Protein AF-A0A0R3SYY1-F1 (afdb_monomer)

pLDDT: mean 89.49, std 9.13, range [56.06, 97.81]

Structure (mmCIF, N/CA/C/O backbone):
data_AF-A0A0R3SYY1-F1
#
_entry.id   AF-A0A0R3SYY1-F1
#
loop_
_atom_site.group_PDB
_atom_site.id
_atom_site.type_symbol
_atom_site.label_atom_id
_atom_site.label_alt_id
_atom_site.label_comp_id
_atom_site.label_asym_id
_atom_site.label_entity_id
_atom_site.label_seq_id
_atom_site.pdbx_PDB_ins_code
_atom_site.Cartn_x
_atom_site.Cartn_y
_atom_site.Cartn_z
_atom_site.occupancy
_atom_site.B_iso_or_equiv
_atom_site.auth_seq_id
_atom_site.auth_comp_id
_atom_site.auth_asym_id
_atom_site.auth_atom_id
_atom_site.pdbx_PDB_model_num
ATOM 1 N N . LEU A 1 1 ? 12.290 -5.580 -12.946 1.00 90.81 1 LEU A N 1
ATOM 2 C CA . LEU A 1 1 ? 13.703 -5.675 -13.390 1.00 90.81 1 LEU A CA 1
ATOM 3 C C . LEU A 1 1 ? 14.416 -4.325 -13.347 1.00 90.81 1 LEU A C 1
ATOM 5 O O . LEU A 1 1 ? 15.326 -4.190 -12.547 1.00 90.81 1 LEU A O 1
ATOM 9 N N . ALA A 1 2 ? 13.988 -3.328 -14.136 1.00 94.19 2 ALA A N 1
ATOM 10 C CA . ALA A 1 2 ? 14.621 -2.001 -14.190 1.00 94.19 2 ALA A CA 1
ATOM 11 C C . ALA A 1 2 ? 14.851 -1.358 -12.808 1.00 94.19 2 ALA A C 1
ATOM 13 O O . ALA A 1 2 ? 15.957 -0.917 -12.516 1.00 94.19 2 ALA A O 1
ATOM 14 N N . HIS A 1 3 ? 13.822 -1.384 -11.952 1.00 94.00 3 HIS A N 1
ATOM 15 C CA . HIS A 1 3 ? 13.886 -0.900 -10.570 1.00 94.00 3 HIS A CA 1
ATOM 16 C C . HIS A 1 3 ? 14.961 -1.623 -9.740 1.00 94.00 3 HIS A C 1
ATOM 18 O O . HIS A 1 3 ? 15.820 -0.977 -9.154 1.00 94.00 3 HIS A O 1
ATOM 24 N N . ASN A 1 4 ? 14.971 -2.960 -9.761 1.00 95.38 4 ASN A N 1
ATOM 25 C CA . ASN A 1 4 ? 15.929 -3.771 -8.996 1.00 95.38 4 ASN A CA 1
ATOM 26 C C . ASN A 1 4 ? 17.375 -3.579 -9.475 1.00 95.38 4 ASN A C 1
ATOM 28 O O . ASN A 1 4 ? 18.299 -3.655 -8.677 1.00 95.38 4 ASN A O 1
ATOM 32 N N . LEU A 1 5 ? 17.565 -3.321 -10.773 1.00 96.25 5 LEU A N 1
ATOM 33 C CA . LEU A 1 5 ? 18.866 -2.987 -11.361 1.00 96.25 5 LEU A CA 1
ATOM 34 C C . LEU A 1 5 ? 19.238 -1.508 -11.193 1.00 96.25 5 LEU A C 1
ATOM 36 O O . LEU A 1 5 ? 20.266 -1.084 -11.712 1.00 96.25 5 LEU A O 1
ATOM 40 N N . GLN A 1 6 ? 18.384 -0.712 -10.542 1.00 94.44 6 GLN A N 1
ATOM 41 C CA . GLN A 1 6 ? 18.567 0.727 -10.347 1.00 94.44 6 GLN A CA 1
ATOM 42 C C . GLN A 1 6 ? 18.792 1.497 -11.663 1.00 94.44 6 GLN A C 1
ATOM 44 O O . GLN A 1 6 ? 19.405 2.565 -11.690 1.00 94.44 6 GLN A O 1
ATOM 49 N N . ASN A 1 7 ? 18.265 0.983 -12.781 1.00 97.31 7 ASN A N 1
ATOM 50 C CA . ASN A 1 7 ? 18.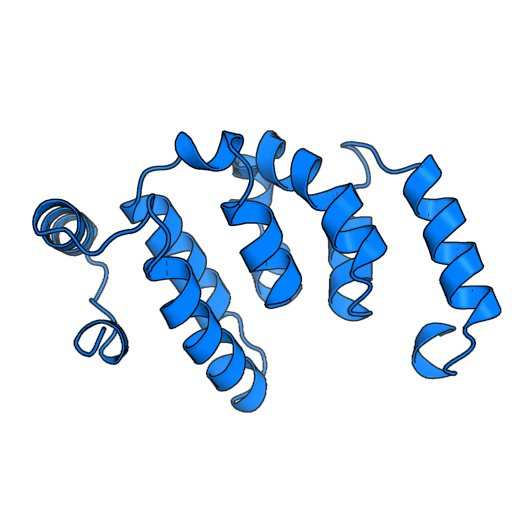384 1.638 -14.078 1.00 97.31 7 ASN A CA 1
ATOM 51 C C . ASN A 1 7 ? 17.350 2.763 -14.186 1.00 97.31 7 ASN A C 1
ATOM 53 O O . ASN A 1 7 ? 16.214 2.549 -14.619 1.00 97.31 7 ASN A O 1
ATOM 57 N N . LYS A 1 8 ? 17.764 3.970 -13.799 1.00 95.69 8 LYS A N 1
ATOM 58 C CA . LYS A 1 8 ? 16.901 5.153 -13.767 1.00 95.69 8 LYS A CA 1
ATOM 59 C C . LYS A 1 8 ? 16.283 5.484 -15.126 1.00 95.69 8 LYS A C 1
ATOM 61 O O . LYS A 1 8 ? 15.079 5.686 -15.196 1.00 95.69 8 LYS A O 1
ATOM 66 N N . ALA A 1 9 ? 17.067 5.475 -16.205 1.00 97.31 9 ALA A N 1
ATOM 67 C CA . ALA A 1 9 ? 16.566 5.819 -17.537 1.00 97.31 9 ALA A CA 1
ATOM 68 C C . ALA A 1 9 ? 15.430 4.885 -17.984 1.00 97.31 9 ALA A C 1
ATOM 70 O O . ALA A 1 9 ? 14.427 5.334 -18.541 1.00 97.31 9 ALA A O 1
ATOM 71 N N . LEU A 1 10 ? 15.559 3.587 -17.694 1.00 97.00 10 LEU A N 1
ATOM 72 C CA . LEU A 1 10 ? 14.519 2.616 -18.008 1.00 97.00 10 LEU A CA 1
ATOM 73 C C . LEU A 1 10 ? 13.295 2.772 -17.094 1.00 97.00 10 LEU A C 1
ATOM 75 O O . LEU A 1 10 ? 12.170 2.686 -17.579 1.00 97.00 10 LEU A O 1
ATOM 79 N N . VAL A 1 11 ? 13.490 3.049 -15.800 1.00 97.38 11 VAL A N 1
ATOM 80 C CA . VAL A 1 11 ? 12.386 3.346 -14.868 1.00 97.38 11 VAL A CA 1
ATOM 81 C C . VAL A 1 11 ? 11.606 4.586 -15.314 1.00 97.38 11 VAL A C 1
ATOM 83 O O . VAL A 1 11 ? 10.376 4.540 -15.372 1.00 97.38 11 VAL A O 1
ATOM 86 N N . ASP A 1 12 ? 12.294 5.660 -15.693 1.00 97.38 12 ASP A N 1
ATOM 87 C CA . ASP A 1 12 ? 11.680 6.901 -16.173 1.00 97.38 12 ASP A CA 1
ATOM 88 C C . ASP A 1 12 ? 10.933 6.667 -17.497 1.00 97.38 12 ASP A C 1
ATOM 90 O O . ASP A 1 12 ? 9.796 7.116 -17.668 1.00 97.38 12 ASP A O 1
ATOM 94 N N . GLY A 1 13 ? 11.524 5.885 -18.408 1.00 97.56 13 GLY A N 1
ATOM 95 C CA . GLY A 1 13 ? 10.887 5.461 -19.655 1.00 97.56 13 GLY A CA 1
ATOM 96 C C . GLY A 1 13 ? 9.597 4.667 -19.425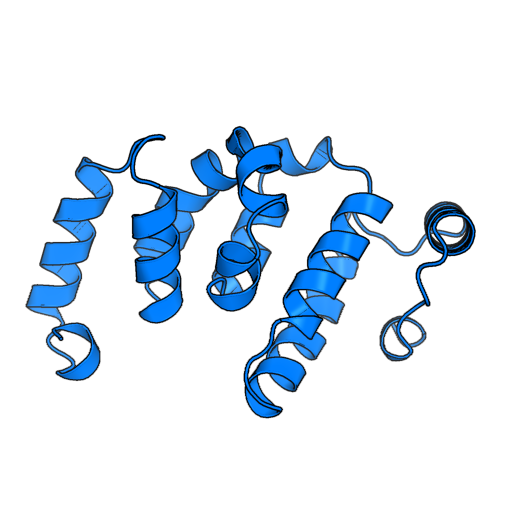 1.00 97.56 13 GLY A C 1
ATOM 97 O O . GLY A 1 13 ? 8.558 5.005 -19.996 1.00 97.56 13 GLY A O 1
ATOM 98 N N . CYS A 1 14 ? 9.630 3.660 -18.545 1.00 97.25 14 CYS A N 1
ATOM 99 C CA . CYS A 1 14 ? 8.447 2.884 -18.160 1.00 97.25 14 CYS A CA 1
ATOM 100 C C . CYS A 1 14 ? 7.380 3.763 -17.497 1.00 97.25 14 CYS A C 1
ATOM 102 O O . CYS A 1 14 ? 6.202 3.652 -17.830 1.00 97.25 14 CYS A O 1
ATOM 104 N N . THR A 1 15 ? 7.791 4.665 -16.605 1.00 97.81 15 THR A N 1
ATOM 105 C CA . THR A 1 15 ? 6.894 5.606 -15.922 1.00 97.81 15 THR A CA 1
ATOM 106 C C . THR A 1 15 ? 6.149 6.464 -16.933 1.00 97.81 15 THR A C 1
ATOM 108 O O . THR A 1 15 ? 4.922 6.484 -16.943 1.00 97.81 15 THR A O 1
ATOM 111 N N . LYS A 1 16 ? 6.876 7.109 -17.852 1.00 97.69 16 LYS A N 1
ATOM 112 C CA . LYS A 1 16 ? 6.280 7.945 -18.899 1.00 97.69 16 LYS A CA 1
ATOM 113 C C . LYS A 1 16 ? 5.338 7.147 -19.801 1.00 97.69 16 LYS A C 1
ATOM 115 O O . LYS A 1 16 ? 4.267 7.637 -20.155 1.00 97.69 16 LYS A O 1
ATOM 120 N N . PHE A 1 17 ? 5.730 5.927 -20.167 1.00 97.25 17 PHE A N 1
ATOM 121 C CA . PHE A 1 17 ? 4.916 5.054 -21.008 1.00 97.25 17 PHE A CA 1
ATOM 122 C C . PHE A 1 17 ? 3.579 4.695 -20.351 1.00 97.25 17 PHE A C 1
ATOM 124 O O . PHE A 1 17 ? 2.542 4.773 -21.016 1.00 97.25 17 PHE A O 1
ATOM 131 N N . LEU A 1 18 ? 3.614 4.326 -19.065 1.00 97.56 18 LEU A N 1
ATOM 132 C CA . LEU A 1 18 ? 2.438 3.955 -18.282 1.00 97.56 18 LEU A CA 1
ATOM 133 C C . LEU A 1 18 ? 1.550 5.165 -17.988 1.00 97.56 18 LEU A C 1
ATOM 135 O O . LEU A 1 18 ? 0.349 5.075 -18.213 1.00 97.56 18 LEU A O 1
ATOM 139 N N . CYS A 1 19 ? 2.113 6.314 -17.595 1.00 97.06 19 CYS A N 1
ATOM 140 C CA . CYS A 1 19 ? 1.344 7.543 -17.353 1.00 97.06 19 CYS A CA 1
ATOM 141 C C . CYS A 1 19 ? 0.438 7.919 -18.534 1.00 97.06 19 CYS A C 1
ATOM 143 O O . CYS A 1 19 ? -0.684 8.365 -18.331 1.00 97.06 19 CYS A O 1
ATOM 145 N N . ALA A 1 20 ? 0.905 7.711 -19.767 1.00 96.94 20 ALA A N 1
ATOM 146 C CA . ALA A 1 20 ? 0.140 8.016 -20.975 1.00 96.94 20 ALA A CA 1
ATOM 147 C C . ALA A 1 20 ? -0.989 7.010 -21.290 1.00 96.94 20 ALA A C 1
ATOM 149 O O . ALA A 1 20 ? -1.707 7.203 -22.267 1.00 96.94 20 ALA A O 1
ATOM 150 N N . ARG A 1 21 ? -1.101 5.905 -20.541 1.00 97.06 21 ARG A N 1
ATOM 151 C CA . ARG A 1 21 ? -1.966 4.751 -20.856 1.00 97.06 21 ARG A CA 1
ATOM 152 C C . ARG A 1 21 ? -2.771 4.231 -19.668 1.00 97.06 21 ARG A C 1
ATOM 154 O O . ARG A 1 21 ? -3.390 3.174 -19.780 1.00 97.06 21 ARG A O 1
ATOM 161 N N . ILE A 1 22 ? -2.746 4.929 -18.538 1.00 97.06 22 ILE A N 1
ATOM 162 C CA . ILE A 1 22 ? -3.567 4.565 -17.386 1.00 97.06 22 ILE A CA 1
ATOM 163 C C . ILE A 1 22 ? -5.044 4.759 -17.747 1.00 97.06 22 ILE A C 1
ATOM 165 O O . ILE A 1 22 ? -5.437 5.806 -18.260 1.00 97.06 22 ILE A O 1
ATOM 169 N N . ALA A 1 23 ? -5.842 3.735 -17.471 1.00 96.25 23 ALA A N 1
ATOM 170 C CA . ALA A 1 23 ? -7.280 3.696 -17.686 1.00 96.25 23 ALA A CA 1
ATOM 171 C C . ALA A 1 23 ? -7.939 2.798 -16.628 1.00 96.25 23 ALA A C 1
ATOM 173 O O . ALA A 1 23 ? -7.268 2.024 -15.946 1.00 96.25 23 ALA A O 1
ATOM 174 N N . GLU A 1 24 ? -9.265 2.848 -16.521 1.00 94.56 24 GLU A N 1
ATOM 175 C CA . GLU A 1 24 ? -10.025 2.016 -15.572 1.00 94.56 24 GLU A CA 1
ATOM 176 C C . GLU A 1 24 ? -9.753 0.513 -15.742 1.00 94.56 24 GLU A C 1
ATOM 178 O O . GLU A 1 24 ? -9.690 -0.224 -14.764 1.00 94.56 24 GLU A O 1
ATOM 183 N N . THR A 1 25 ? -9.502 0.058 -16.971 1.00 95.44 25 THR A N 1
ATOM 184 C CA . THR A 1 25 ? -9.269 -1.361 -17.274 1.00 95.44 25 THR A CA 1
ATOM 185 C C . THR A 1 25 ? -7.903 -1.887 -16.835 1.00 95.44 25 THR A C 1
ATOM 187 O O . THR A 1 25 ? -7.695 -3.091 -16.896 1.00 95.44 25 THR A O 1
ATOM 190 N N . ASN A 1 26 ? -6.949 -1.016 -16.487 1.00 96.12 26 ASN A N 1
ATOM 191 C CA . ASN A 1 26 ? -5.580 -1.422 -16.135 1.00 96.12 26 ASN A CA 1
ATOM 192 C C . ASN A 1 26 ? -5.031 -0.754 -14.864 1.00 96.12 26 ASN A C 1
ATOM 194 O O . ASN A 1 26 ? -3.894 -1.011 -14.462 1.00 96.12 26 ASN A O 1
ATOM 198 N N . VAL A 1 27 ? -5.805 0.136 -14.235 1.00 96.62 27 VAL A N 1
ATOM 199 C CA . VAL A 1 27 ? -5.346 0.907 -13.076 1.00 96.62 27 VAL A CA 1
ATOM 200 C C . VAL A 1 27 ? -5.008 0.004 -11.891 1.00 96.62 27 VAL A C 1
ATOM 202 O O . VAL A 1 27 ? -4.122 0.352 -11.119 1.00 96.62 27 VAL A O 1
ATOM 205 N N . SER A 1 28 ? -5.633 -1.170 -11.763 1.00 95.75 28 SER A N 1
ATOM 206 C CA . SER A 1 28 ? -5.326 -2.107 -10.676 1.00 95.75 28 SER A CA 1
ATOM 207 C C . SER A 1 28 ? -3.899 -2.647 -10.777 1.00 95.75 28 SER A C 1
ATOM 209 O O . SER A 1 28 ? -3.117 -2.561 -9.828 1.00 95.75 28 SER A O 1
ATOM 211 N N . GLU A 1 29 ? -3.512 -3.109 -11.962 1.00 95.81 29 GLU A N 1
ATOM 212 C CA . GLU A 1 29 ? -2.186 -3.645 -12.243 1.00 95.81 29 GLU A CA 1
ATOM 213 C C . GLU A 1 29 ? -1.119 -2.555 -12.162 1.00 95.81 29 GLU A C 1
ATOM 215 O O . GLU A 1 29 ? -0.056 -2.759 -11.567 1.00 95.81 29 GLU A O 1
ATOM 220 N N . VAL A 1 30 ? -1.406 -1.375 -12.724 1.00 97.19 30 VAL A N 1
ATOM 221 C CA . VAL A 1 30 ? -0.477 -0.241 -12.666 1.00 97.19 30 VAL A CA 1
ATOM 222 C C . VAL A 1 30 ? -0.314 0.245 -11.225 1.00 97.19 30 VAL A C 1
ATOM 224 O O . VAL A 1 30 ? 0.817 0.496 -10.810 1.00 97.19 30 VAL A O 1
ATOM 227 N N . TRP A 1 31 ? -1.389 0.302 -10.432 1.00 97.62 31 TRP A N 1
ATOM 228 C CA . TRP A 1 31 ? -1.333 0.634 -9.006 1.00 97.62 31 TRP A CA 1
ATOM 229 C C . TRP A 1 31 ? -0.453 -0.347 -8.234 1.00 97.62 31 TRP A C 1
ATOM 231 O O . TRP A 1 31 ? 0.445 0.076 -7.500 1.00 97.62 31 TRP A O 1
ATOM 241 N N . SER A 1 32 ? -0.660 -1.653 -8.416 1.00 96.19 32 SER A N 1
ATOM 242 C CA . SER A 1 32 ? 0.159 -2.679 -7.766 1.00 96.19 32 SER A CA 1
ATOM 243 C C . SER A 1 32 ? 1.636 -2.555 -8.143 1.00 96.19 32 SER A C 1
ATOM 245 O O . SER A 1 32 ? 2.495 -2.591 -7.261 1.00 96.19 32 SER A O 1
ATOM 247 N N . ALA A 1 33 ? 1.952 -2.349 -9.425 1.00 96.25 33 ALA A N 1
ATOM 248 C CA . ALA A 1 33 ? 3.330 -2.168 -9.882 1.00 96.25 33 ALA A CA 1
ATOM 249 C C . ALA A 1 33 ? 3.966 -0.878 -9.335 1.00 96.25 33 ALA A C 1
ATOM 251 O O . ALA A 1 33 ? 5.132 -0.880 -8.928 1.00 96.25 33 ALA A O 1
ATOM 252 N N . ALA A 1 34 ? 3.203 0.216 -9.297 1.00 97.25 34 ALA A N 1
ATOM 253 C CA . ALA A 1 34 ? 3.652 1.500 -8.776 1.00 97.25 34 ALA A CA 1
ATOM 254 C C . ALA A 1 34 ? 4.022 1.401 -7.293 1.00 97.25 34 ALA A C 1
ATOM 256 O O . ALA A 1 34 ? 5.100 1.841 -6.902 1.00 97.25 34 ALA A O 1
ATOM 257 N N . ASN A 1 35 ? 3.178 0.759 -6.483 1.00 96.81 35 ASN A N 1
ATOM 258 C CA . ASN A 1 35 ? 3.448 0.565 -5.061 1.00 96.81 35 ASN A CA 1
ATOM 259 C C . ASN A 1 35 ? 4.612 -0.409 -4.826 1.00 96.81 35 ASN A C 1
ATOM 261 O O . ASN A 1 35 ? 5.538 -0.075 -4.094 1.00 96.81 35 ASN A O 1
ATOM 265 N N . ALA A 1 36 ? 4.657 -1.542 -5.534 1.00 93.81 36 ALA A N 1
ATOM 266 C CA . ALA A 1 36 ? 5.756 -2.507 -5.413 1.00 93.81 36 ALA A CA 1
ATOM 267 C C . ALA A 1 36 ? 7.134 -1.916 -5.766 1.00 93.81 36 ALA A C 1
ATOM 269 O O . ALA A 1 36 ? 8.156 -2.365 -5.254 1.00 93.81 36 ALA A O 1
ATOM 270 N N . THR A 1 37 ? 7.168 -0.910 -6.643 1.00 94.88 37 THR A N 1
ATOM 271 C CA . THR A 1 37 ? 8.396 -0.196 -7.034 1.00 94.88 37 THR A CA 1
ATOM 272 C C . THR A 1 37 ? 8.570 1.147 -6.326 1.00 94.88 37 THR A C 1
ATOM 274 O O . THR A 1 37 ? 9.504 1.883 -6.645 1.00 94.88 37 THR A O 1
ATOM 277 N N . LYS A 1 38 ? 7.673 1.487 -5.388 1.00 94.38 38 LYS A N 1
ATOM 278 C CA . LYS A 1 38 ? 7.625 2.777 -4.679 1.00 94.38 38 LYS A CA 1
ATOM 279 C C . LYS A 1 38 ? 7.702 3.980 -5.631 1.00 94.38 38 LYS A C 1
ATOM 281 O O . LYS A 1 38 ? 8.295 5.010 -5.322 1.00 94.38 38 LYS A O 1
ATOM 286 N N . ASN A 1 39 ? 7.116 3.845 -6.820 1.00 96.31 39 ASN A N 1
ATOM 287 C CA . ASN A 1 39 ? 7.119 4.873 -7.848 1.00 96.31 39 ASN A CA 1
ATOM 288 C C . ASN A 1 39 ? 6.044 5.920 -7.541 1.00 96.31 39 ASN A C 1
ATOM 290 O O . ASN A 1 39 ? 4.886 5.786 -7.937 1.00 96.31 39 ASN A O 1
ATOM 294 N N . GLU A 1 40 ? 6.439 6.976 -6.832 1.00 95.94 40 GLU A N 1
ATOM 295 C CA . GLU A 1 40 ? 5.520 8.031 -6.396 1.00 95.94 40 GLU A CA 1
ATOM 296 C C . GLU A 1 40 ? 4.777 8.717 -7.545 1.00 95.94 40 GLU A C 1
ATOM 298 O O . GLU A 1 40 ? 3.623 9.107 -7.377 1.00 95.94 40 GLU A O 1
ATOM 303 N N . VAL A 1 41 ? 5.417 8.862 -8.710 1.00 96.19 41 VAL A N 1
ATOM 304 C CA . VAL A 1 41 ? 4.791 9.492 -9.879 1.00 96.19 41 VAL A CA 1
ATOM 305 C C . VAL A 1 41 ? 3.597 8.658 -10.329 1.00 96.19 41 VAL A C 1
ATOM 307 O O . VAL A 1 41 ? 2.491 9.183 -10.431 1.00 96.19 41 VAL A O 1
ATOM 310 N N . LEU A 1 42 ? 3.790 7.352 -10.528 1.00 97.38 42 LEU A N 1
ATOM 311 C CA . LEU A 1 42 ? 2.702 6.460 -10.929 1.00 97.38 42 LEU A CA 1
ATOM 312 C C . LEU A 1 42 ? 1.626 6.341 -9.851 1.00 97.38 42 LEU A C 1
ATOM 314 O O . LEU A 1 42 ? 0.446 6.355 -10.192 1.00 97.38 42 LEU A O 1
ATOM 318 N N . ILE A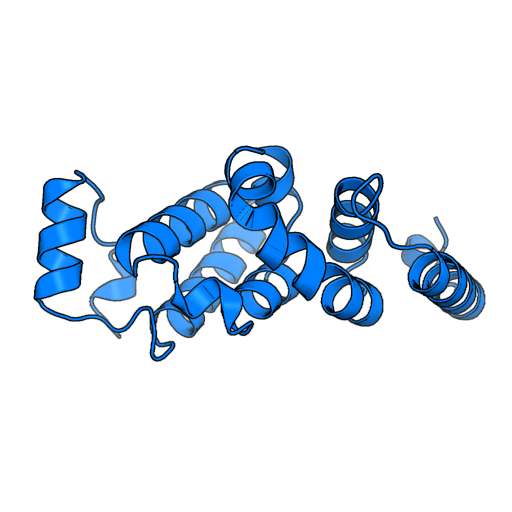 1 43 ? 2.009 6.284 -8.570 1.00 97.38 43 ILE A N 1
ATOM 319 C CA . ILE A 1 43 ? 1.053 6.263 -7.453 1.00 97.38 43 ILE A CA 1
ATOM 320 C C . ILE A 1 43 ? 0.122 7.477 -7.537 1.00 97.38 43 ILE A C 1
ATOM 322 O O . ILE A 1 43 ? -1.097 7.322 -7.534 1.00 97.38 43 ILE A O 1
ATOM 326 N N . ARG A 1 44 ? 0.677 8.687 -7.673 1.00 94.88 44 ARG A N 1
ATOM 327 C CA . ARG A 1 44 ? -0.121 9.921 -7.736 1.00 94.88 44 ARG A CA 1
ATOM 328 C C . ARG A 1 44 ? -1.003 9.988 -8.978 1.00 94.88 44 ARG A C 1
ATOM 330 O O . ARG A 1 44 ? -2.124 10.471 -8.885 1.00 94.88 44 ARG A O 1
ATOM 337 N N . VAL A 1 45 ? -0.524 9.502 -10.124 1.00 95.69 45 VAL A N 1
ATOM 338 C CA . VAL A 1 45 ? -1.318 9.485 -11.365 1.00 95.69 45 VAL A CA 1
ATOM 339 C C . VAL A 1 45 ? -2.465 8.471 -11.286 1.00 95.69 45 VAL A C 1
ATOM 341 O O . VAL A 1 45 ? -3.549 8.743 -11.791 1.00 95.69 45 VAL A O 1
ATOM 344 N N . CYS A 1 46 ? -2.267 7.330 -10.623 1.00 96.56 46 CYS A N 1
ATOM 345 C CA . CYS A 1 46 ? -3.311 6.315 -10.460 1.00 96.56 46 CYS A CA 1
ATOM 346 C C . CYS A 1 46 ? -4.347 6.676 -9.383 1.00 96.56 46 CYS A C 1
ATOM 348 O O . CYS A 1 46 ? -5.509 6.291 -9.498 1.00 96.56 46 CYS A O 1
ATOM 350 N N . ALA A 1 47 ? -3.942 7.398 -8.334 1.00 95.44 47 ALA A N 1
ATOM 351 C CA . ALA A 1 47 ? -4.758 7.622 -7.141 1.00 95.44 47 ALA A CA 1
ATOM 352 C C . ALA A 1 47 ? -6.170 8.202 -7.395 1.00 95.44 47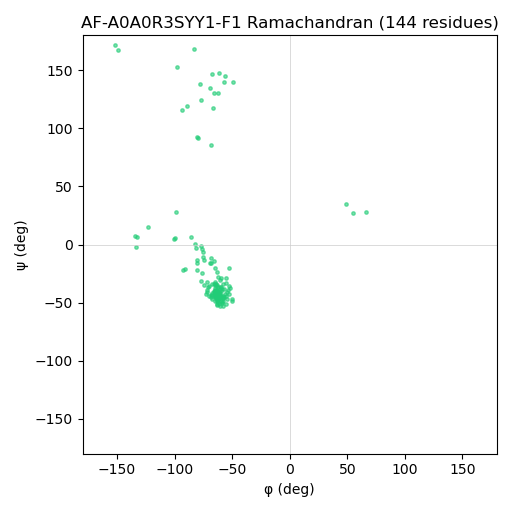 ALA A C 1
ATOM 354 O O . ALA A 1 47 ? -7.100 7.709 -6.755 1.00 95.44 47 ALA A O 1
ATOM 355 N N . PRO A 1 48 ? -6.398 9.156 -8.327 1.00 94.62 48 PRO A N 1
ATOM 356 C CA . PRO A 1 48 ? -7.748 9.628 -8.639 1.00 94.62 48 PRO A CA 1
ATOM 357 C C . PRO A 1 48 ? -8.670 8.510 -9.135 1.00 94.62 48 PRO A C 1
ATOM 359 O O . PRO A 1 48 ? -9.804 8.408 -8.681 1.00 94.62 48 PRO A O 1
ATOM 362 N N . LEU A 1 49 ? -8.182 7.649 -10.033 1.00 95.12 49 LEU A N 1
ATOM 363 C CA . LEU A 1 49 ? -8.972 6.549 -10.592 1.00 95.12 49 LEU A CA 1
ATOM 364 C C . LEU A 1 49 ? -9.231 5.452 -9.560 1.00 95.12 49 LEU A C 1
ATOM 366 O O . LEU A 1 49 ? -10.324 4.891 -9.537 1.00 95.12 49 LEU A O 1
ATOM 370 N N . VAL A 1 50 ? -8.257 5.178 -8.686 1.00 95.56 50 VAL A N 1
ATOM 371 C CA . VAL A 1 50 ? -8.440 4.257 -7.553 1.00 95.56 50 VAL A CA 1
ATOM 372 C C . VAL A 1 50 ? -9.496 4.791 -6.586 1.00 95.56 50 VAL A C 1
ATOM 374 O O . VAL A 1 50 ? -10.359 4.032 -6.158 1.00 95.56 50 VAL A O 1
ATOM 377 N N . ALA A 1 51 ? -9.469 6.092 -6.280 1.00 93.81 51 ALA A N 1
ATOM 378 C CA . ALA A 1 51 ? -10.474 6.726 -5.433 1.00 93.81 51 ALA A CA 1
ATOM 379 C C . ALA A 1 51 ? -11.866 6.708 -6.089 1.00 93.81 51 ALA A C 1
ATOM 381 O O . ALA A 1 51 ? -12.837 6.358 -5.434 1.00 93.81 51 ALA A O 1
ATOM 382 N N . MET A 1 52 ? -11.983 7.017 -7.384 1.00 92.44 52 MET A N 1
ATOM 383 C CA . MET A 1 52 ? -13.271 6.969 -8.095 1.00 92.44 52 MET A CA 1
ATOM 384 C C . MET A 1 52 ? -13.859 5.553 -8.163 1.00 92.44 52 MET A C 1
ATOM 386 O O . MET A 1 52 ? -15.070 5.387 -8.071 1.00 92.44 52 MET A O 1
ATOM 390 N N . ASN A 1 53 ? -13.007 4.530 -8.263 1.00 92.81 53 ASN A N 1
ATOM 391 C CA . ASN A 1 53 ? -13.404 3.119 -8.307 1.00 92.81 53 ASN A CA 1
ATOM 392 C C . ASN A 1 53 ? -13.269 2.429 -6.938 1.00 92.81 53 ASN A C 1
ATOM 394 O O . ASN A 1 53 ? -13.031 1.221 -6.860 1.00 92.81 53 ASN A O 1
ATOM 398 N N . TRP A 1 54 ? -13.400 3.194 -5.850 1.00 92.31 54 TRP A N 1
ATOM 399 C CA . TRP A 1 54 ? -13.071 2.754 -4.495 1.00 92.31 54 TRP A CA 1
ATOM 400 C C . TRP A 1 54 ? -13.734 1.439 -4.082 1.00 92.31 54 TRP A C 1
ATOM 402 O O . TRP A 1 54 ? -13.065 0.563 -3.534 1.00 92.31 54 TRP A O 1
ATOM 412 N N . GLU A 1 55 ? -15.016 1.261 -4.404 1.00 91.88 55 GLU A N 1
ATOM 413 C CA . GLU A 1 55 ? -15.783 0.057 -4.061 1.00 91.88 55 GLU A CA 1
ATOM 414 C C . GLU A 1 55 ? -15.185 -1.228 -4.653 1.00 91.88 55 GLU A C 1
ATOM 416 O O . GLU A 1 55 ? -15.134 -2.265 -3.990 1.00 91.88 55 GLU A O 1
ATOM 421 N N . MET A 1 56 ? -14.635 -1.154 -5.867 1.00 92.81 56 MET A N 1
ATOM 422 C CA . MET A 1 56 ? -13.925 -2.277 -6.479 1.00 92.81 56 MET A CA 1
ATOM 423 C C . MET A 1 56 ? -12.611 -2.569 -5.740 1.00 92.81 56 MET A C 1
ATOM 425 O O . MET A 1 56 ? -12.280 -3.724 -5.464 1.00 92.81 56 MET A O 1
ATOM 429 N N . PHE A 1 57 ? -11.857 -1.524 -5.398 1.00 94.50 57 PHE A N 1
ATOM 430 C CA . PHE A 1 57 ? -10.539 -1.657 -4.779 1.00 94.50 57 PHE A CA 1
ATOM 431 C C . PHE A 1 57 ? -10.599 -2.123 -3.324 1.00 94.50 57 PHE A C 1
ATOM 433 O O . PHE A 1 57 ? -9.845 -3.016 -2.940 1.00 94.50 57 PHE A O 1
ATOM 440 N N . ARG A 1 58 ? -11.526 -1.593 -2.522 1.00 92.56 58 ARG A N 1
ATOM 441 C CA . ARG A 1 58 ? -11.708 -1.985 -1.112 1.00 92.56 58 ARG A CA 1
ATOM 442 C C . ARG A 1 58 ? -12.166 -3.438 -0.939 1.00 92.56 58 ARG A C 1
ATOM 444 O O . ARG A 1 58 ? -12.018 -4.002 0.144 1.00 92.56 58 ARG A O 1
ATOM 451 N N . ALA A 1 59 ? -12.742 -4.041 -1.980 1.00 93.50 59 ALA A N 1
ATOM 452 C CA . ALA A 1 59 ? -13.115 -5.453 -1.995 1.00 93.50 59 ALA A CA 1
ATOM 453 C C . ALA A 1 59 ? -11.918 -6.377 -2.298 1.00 93.50 59 ALA A C 1
ATOM 455 O O . ALA A 1 59 ? -11.984 -7.579 -2.044 1.00 93.50 59 ALA A O 1
ATOM 456 N N . SER A 1 60 ? -10.812 -5.836 -2.819 1.00 94.19 60 SER A N 1
ATOM 457 C CA . SER A 1 60 ? -9.641 -6.608 -3.230 1.00 94.19 60 SER A CA 1
ATOM 458 C C . SER A 1 60 ? -8.636 -6.784 -2.091 1.00 94.19 60 SER A C 1
ATOM 460 O O . SER A 1 60 ? -8.022 -5.830 -1.615 1.00 94.19 60 SER A O 1
ATOM 462 N N . GLN A 1 61 ? -8.367 -8.033 -1.706 1.00 93.50 61 GLN A N 1
ATOM 463 C CA . GLN A 1 61 ? -7.294 -8.329 -0.750 1.00 93.50 61 GLN A CA 1
ATOM 464 C C . GLN A 1 61 ? -5.910 -7.952 -1.303 1.00 93.50 61 GLN A C 1
ATOM 466 O O . GLN A 1 61 ? -5.047 -7.474 -0.565 1.00 93.50 61 GLN A O 1
ATOM 471 N N . LEU A 1 62 ? -5.701 -8.127 -2.613 1.00 92.81 62 LEU A N 1
ATOM 472 C CA . LEU A 1 62 ? -4.441 -7.780 -3.273 1.00 92.81 62 LEU A CA 1
ATOM 473 C C . LEU A 1 62 ? -4.153 -6.283 -3.185 1.00 92.81 62 LEU A C 1
ATOM 475 O O . LEU A 1 62 ? -2.998 -5.903 -3.007 1.00 92.81 62 LEU A O 1
ATOM 479 N N . PHE A 1 63 ? -5.186 -5.439 -3.242 1.00 95.69 63 PHE A N 1
ATOM 480 C CA . PHE A 1 63 ? -5.034 -4.002 -3.042 1.00 95.69 63 PHE A CA 1
ATOM 481 C C . PHE A 1 63 ? -4.417 -3.699 -1.671 1.00 95.69 63 PHE A C 1
ATOM 483 O O . PHE A 1 63 ? -3.418 -2.984 -1.597 1.00 95.69 63 PHE A O 1
ATOM 490 N N . TYR A 1 64 ? -4.928 -4.296 -0.592 1.00 96.31 64 TYR A N 1
ATOM 491 C CA . TYR A 1 64 ? -4.390 -4.077 0.753 1.00 96.31 64 TYR A CA 1
ATOM 492 C C . TYR A 1 64 ? -2.961 -4.601 0.921 1.00 96.31 64 TYR A C 1
ATOM 494 O O . TYR A 1 64 ? -2.125 -3.937 1.534 1.00 96.31 64 TYR A O 1
ATOM 502 N N . VAL A 1 65 ? -2.654 -5.762 0.346 1.00 94.88 65 VAL A N 1
ATOM 503 C CA . VAL A 1 65 ? -1.317 -6.370 0.421 1.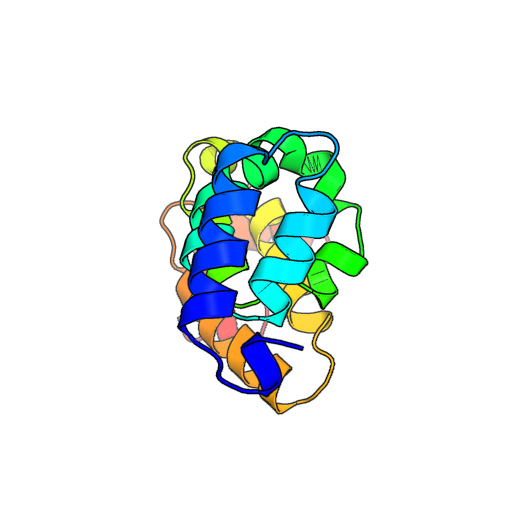00 94.88 65 VAL A CA 1
ATOM 504 C C . VAL A 1 65 ? -0.292 -5.610 -0.428 1.00 94.88 65 VAL A C 1
ATOM 506 O O . VAL A 1 65 ? 0.890 -5.588 -0.087 1.00 94.88 65 VAL A O 1
ATOM 509 N N . ALA A 1 66 ? -0.703 -5.008 -1.546 1.00 93.81 66 ALA A N 1
ATOM 510 C CA . ALA A 1 66 ? 0.199 -4.333 -2.479 1.00 93.81 66 ALA A CA 1
ATOM 511 C C . ALA A 1 66 ? 0.361 -2.831 -2.220 1.00 93.81 66 ALA A C 1
ATOM 513 O O . ALA A 1 66 ? 1.341 -2.264 -2.687 1.00 93.81 66 ALA A O 1
ATOM 514 N N . THR A 1 67 ? -0.582 -2.178 -1.537 1.00 96.69 67 THR A N 1
ATOM 515 C CA . THR A 1 67 ? -0.561 -0.718 -1.357 1.00 96.69 67 THR A CA 1
ATOM 516 C C . THR A 1 67 ? 0.448 -0.297 -0.293 1.00 96.69 67 THR A C 1
ATOM 518 O O . THR A 1 67 ? 0.349 -0.709 0.858 1.00 96.69 67 THR A O 1
ATOM 521 N N . GLU A 1 68 ? 1.378 0.580 -0.657 1.00 95.06 68 GLU A N 1
ATOM 522 C CA . GLU A 1 68 ? 2.364 1.172 0.247 1.00 95.06 68 GLU A CA 1
ATOM 523 C C . GLU A 1 68 ? 1.782 2.370 1.008 1.00 95.06 68 GLU A C 1
ATOM 525 O O . GLU A 1 68 ? 0.740 2.919 0.645 1.00 95.06 68 GLU A O 1
ATOM 530 N N . VAL A 1 69 ? 2.503 2.835 2.035 1.00 94.50 69 VAL A N 1
ATOM 531 C CA . VAL A 1 69 ? 2.126 4.007 2.852 1.00 94.50 69 VAL A CA 1
ATOM 532 C C . VAL A 1 69 ? 1.775 5.219 1.986 1.00 94.50 69 VAL A C 1
ATOM 534 O O . VAL A 1 69 ? 0.718 5.823 2.162 1.00 94.50 69 VAL A O 1
ATOM 537 N N . ILE A 1 70 ? 2.632 5.545 1.013 1.00 93.50 70 ILE A N 1
ATOM 538 C CA . ILE A 1 70 ? 2.427 6.689 0.113 1.00 93.50 70 ILE A CA 1
ATOM 539 C C . ILE A 1 70 ? 1.166 6.495 -0.733 1.00 93.50 70 ILE A C 1
ATOM 541 O O . ILE A 1 70 ? 0.416 7.450 -0.939 1.00 93.50 70 ILE A O 1
ATOM 545 N N . GLY A 1 71 ? 0.912 5.271 -1.201 1.00 94.50 71 GLY A N 1
ATOM 546 C CA . GLY A 1 71 ? -0.297 4.935 -1.947 1.00 94.50 71 GLY A CA 1
ATOM 547 C C . GLY A 1 71 ? -1.548 5.156 -1.112 1.00 94.50 71 GLY A C 1
ATOM 548 O O . GLY A 1 71 ? -2.440 5.896 -1.527 1.00 94.50 71 GLY A O 1
ATOM 549 N N . MET A 1 72 ? -1.576 4.599 0.098 1.00 95.12 72 MET A N 1
ATOM 550 C CA . MET A 1 72 ? -2.728 4.731 0.983 1.00 95.12 72 MET A CA 1
ATOM 551 C C . MET A 1 72 ? -2.993 6.195 1.353 1.00 95.12 72 MET A C 1
ATOM 553 O O . MET A 1 72 ? -4.112 6.683 1.201 1.00 95.12 72 MET A O 1
ATOM 557 N N . MET A 1 73 ? -1.947 6.937 1.729 1.00 91.50 73 MET A N 1
ATOM 558 C CA . MET A 1 73 ? -2.046 8.373 2.009 1.00 91.50 73 MET A CA 1
ATOM 559 C C . MET A 1 73 ? -2.549 9.174 0.808 1.00 91.50 73 MET A C 1
ATOM 561 O O . MET A 1 73 ? -3.306 10.128 0.980 1.00 91.50 73 MET A O 1
ATOM 565 N N . SER A 1 74 ? -2.124 8.812 -0.404 1.00 91.06 74 SER A N 1
ATOM 566 C CA . SER A 1 74 ? -2.528 9.526 -1.614 1.00 91.06 74 SER A CA 1
ATOM 567 C C . SER A 1 74 ? -4.028 9.408 -1.854 1.00 91.06 74 SER A C 1
ATOM 569 O O . SER A 1 74 ? -4.641 10.414 -2.187 1.00 91.06 74 SER A O 1
ATOM 571 N N . ILE A 1 75 ? -4.634 8.238 -1.618 1.00 92.00 75 ILE A N 1
ATOM 572 C CA . ILE A 1 75 ? -6.077 8.015 -1.812 1.00 92.00 75 ILE A CA 1
ATOM 573 C C . ILE A 1 75 ? -6.900 8.897 -0.868 1.00 92.00 75 ILE A C 1
ATOM 575 O O . ILE A 1 75 ? -7.751 9.655 -1.328 1.00 92.00 75 ILE A O 1
ATOM 579 N N . PHE A 1 76 ? -6.616 8.866 0.439 1.00 87.00 76 PHE A N 1
ATOM 580 C CA . PHE A 1 76 ? -7.406 9.593 1.446 1.00 87.00 76 PHE A CA 1
ATOM 581 C C . PHE A 1 76 ? -7.341 11.121 1.334 1.00 87.00 76 PHE A C 1
ATOM 583 O O . PHE A 1 76 ? -8.168 11.810 1.929 1.00 87.00 76 PHE A O 1
ATOM 590 N N . ARG A 1 77 ? -6.392 11.664 0.566 1.00 84.00 77 ARG A N 1
ATOM 591 C CA . ARG A 1 77 ? -6.304 13.103 0.279 1.00 84.00 77 ARG A CA 1
ATOM 592 C C . ARG A 1 77 ? -7.250 13.563 -0.830 1.00 84.00 77 ARG A C 1
ATOM 594 O O . ARG A 1 77 ? -7.430 14.768 -0.988 1.00 84.00 77 ARG A O 1
ATOM 601 N N . TYR A 1 78 ? -7.839 12.651 -1.605 1.00 86.19 78 TYR A N 1
ATOM 602 C CA . TYR A 1 78 ? -8.743 13.044 -2.682 1.00 86.19 78 TYR A CA 1
ATOM 603 C C . TYR A 1 78 ? -10.126 13.432 -2.148 1.00 86.19 78 TYR A C 1
ATOM 605 O O . TYR A 1 78 ? -10.681 12.703 -1.326 1.00 86.19 78 TYR A O 1
ATOM 613 N N . PRO A 1 79 ? -10.740 14.515 -2.670 1.00 81.62 79 PRO A N 1
ATOM 614 C CA . PRO A 1 79 ? -12.072 14.955 -2.252 1.00 81.62 79 PRO A CA 1
ATOM 615 C C . PRO A 1 79 ? -13.151 13.882 -2.382 1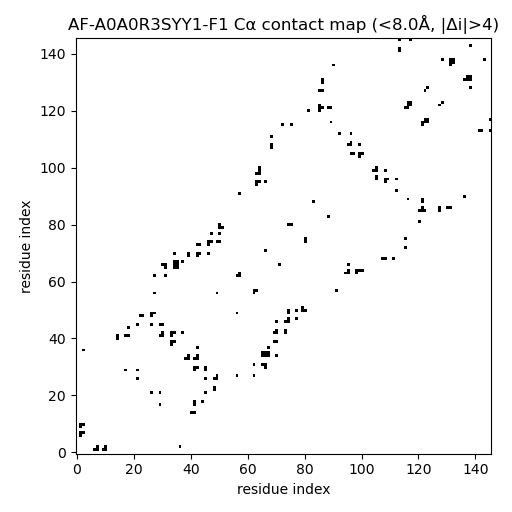.00 81.62 79 PRO A C 1
ATOM 617 O O . PRO A 1 79 ? -14.099 13.884 -1.609 1.00 81.62 79 PRO A O 1
ATOM 620 N N . TRP A 1 80 ? -13.002 12.942 -3.321 1.00 82.12 80 TRP A N 1
ATOM 621 C CA . TRP A 1 80 ? -13.926 11.816 -3.461 1.00 82.12 80 TRP A CA 1
ATOM 622 C C . TRP A 1 80 ? -14.033 10.991 -2.174 1.00 82.12 80 TRP A C 1
ATOM 624 O O . TRP A 1 80 ? -15.125 10.625 -1.750 1.00 82.12 80 TRP A O 1
ATOM 634 N N . MET A 1 81 ? -12.912 10.812 -1.469 1.00 84.50 81 MET A N 1
ATOM 635 C CA . MET A 1 81 ? -12.898 10.126 -0.182 1.00 84.50 81 MET A CA 1
ATOM 636 C C . MET A 1 81 ? -13.618 10.917 0.914 1.00 84.50 81 MET A C 1
ATOM 638 O O . MET A 1 81 ? -13.887 10.354 1.965 1.00 84.50 81 MET A O 1
ATOM 642 N N . ALA A 1 82 ? -13.977 12.190 0.725 1.00 79.31 82 ALA A N 1
ATOM 643 C CA . ALA A 1 82 ? -14.801 12.911 1.696 1.00 79.31 82 ALA A CA 1
ATOM 644 C C . ALA A 1 82 ? -16.202 12.292 1.852 1.00 79.31 82 ALA A C 1
ATOM 646 O O . ALA A 1 82 ? -16.793 12.446 2.915 1.00 79.31 82 ALA A O 1
ATOM 647 N N . GLN A 1 83 ? -16.698 11.567 0.840 1.00 81.81 83 GLN A N 1
ATOM 648 C CA . GLN A 1 83 ? -18.001 10.894 0.880 1.00 81.81 83 GLN A CA 1
ATOM 649 C C . GLN A 1 83 ? -17.992 9.610 1.722 1.00 81.81 83 GLN A C 1
ATOM 651 O O . GLN A 1 83 ? -19.027 9.209 2.244 1.00 81.81 83 GLN A O 1
ATOM 656 N N . GLU A 1 84 ? -16.829 8.974 1.885 1.00 86.75 84 GLU A N 1
ATOM 657 C CA . GLU A 1 84 ? -16.691 7.797 2.742 1.00 86.75 84 GLU A CA 1
ATOM 658 C C . GLU A 1 84 ? -16.849 8.183 4.218 1.00 86.75 84 GLU A C 1
ATOM 660 O O . GLU A 1 84 ? -16.227 9.144 4.694 1.00 86.75 84 GLU A O 1
ATOM 665 N N . SER A 1 85 ? -17.626 7.395 4.967 1.00 87.62 85 SER A N 1
ATOM 666 C CA . SER A 1 85 ? -17.771 7.596 6.410 1.00 87.62 85 SER A CA 1
ATOM 667 C C . SER A 1 85 ? -16.427 7.433 7.117 1.00 87.62 85 SER A C 1
ATOM 669 O O . SER A 1 85 ? -15.584 6.628 6.711 1.00 87.62 85 SER A O 1
ATOM 671 N N . ALA A 1 86 ? -16.217 8.177 8.203 1.00 85.94 86 ALA A N 1
ATOM 672 C CA . ALA A 1 86 ? -15.005 8.045 9.005 1.00 85.94 86 ALA A CA 1
ATOM 673 C C . ALA A 1 86 ? -14.789 6.585 9.458 1.00 85.94 86 ALA A C 1
ATOM 675 O O . ALA A 1 86 ? -13.691 6.054 9.299 1.00 85.94 86 ALA A O 1
ATOM 676 N N . THR A 1 87 ? -15.851 5.884 9.867 1.00 87.69 87 THR A N 1
ATOM 677 C CA . THR A 1 87 ? -15.833 4.456 10.235 1.00 87.69 87 THR A CA 1
ATOM 678 C C . THR A 1 87 ? -15.331 3.561 9.097 1.00 87.69 87 THR A C 1
ATOM 680 O O . THR A 1 87 ? -14.429 2.742 9.291 1.00 87.69 87 THR A O 1
ATOM 683 N N . SER A 1 88 ? -15.826 3.769 7.871 1.00 88.06 88 SER A N 1
ATOM 684 C CA . SER A 1 88 ? -15.394 3.040 6.670 1.00 88.06 88 SER A CA 1
ATOM 685 C C . SER A 1 88 ? -13.905 3.251 6.365 1.00 88.06 88 SER A C 1
ATOM 687 O O . SER A 1 88 ? -13.173 2.302 6.041 1.00 88.06 88 SER A O 1
ATOM 689 N N . LYS A 1 89 ? -13.422 4.488 6.525 1.00 89.19 89 LYS A N 1
ATOM 690 C CA . LYS A 1 89 ? -12.007 4.841 6.338 1.00 89.19 89 LYS A CA 1
ATOM 691 C C . LYS A 1 89 ? -11.122 4.157 7.376 1.00 89.19 89 LYS A C 1
ATOM 693 O O . LYS A 1 89 ? -10.111 3.562 7.009 1.00 89.19 89 LYS A O 1
ATOM 698 N N . VAL A 1 90 ? -11.522 4.165 8.647 1.00 88.88 90 VAL A N 1
ATOM 699 C CA . VAL A 1 90 ? -10.795 3.490 9.737 1.00 88.88 90 VAL A CA 1
ATOM 700 C C . VAL A 1 90 ? -10.736 1.989 9.491 1.00 88.88 90 VAL A C 1
ATOM 702 O O . VAL A 1 90 ? -9.656 1.404 9.507 1.00 88.88 90 VAL A O 1
ATOM 705 N N . LYS A 1 91 ? -11.868 1.363 9.157 1.00 90.31 91 LYS A N 1
ATOM 706 C CA . LYS A 1 91 ? -11.945 -0.066 8.824 1.00 90.31 91 LYS A CA 1
ATOM 707 C C . LYS A 1 91 ? -11.006 -0.439 7.680 1.00 90.31 91 LYS A C 1
ATOM 709 O O . LYS A 1 91 ? -10.322 -1.458 7.733 1.00 90.31 91 LYS A O 1
ATOM 714 N N . THR A 1 92 ? -10.948 0.403 6.655 1.00 92.62 92 THR A N 1
ATOM 715 C CA . THR A 1 92 ? -10.030 0.245 5.523 1.00 92.62 92 THR A CA 1
ATOM 716 C C . THR A 1 92 ? -8.575 0.326 5.967 1.00 92.62 92 THR A C 1
ATOM 718 O O . THR A 1 92 ? -7.776 -0.539 5.611 1.00 92.62 92 THR A O 1
ATOM 721 N N . LEU A 1 93 ? -8.228 1.345 6.750 1.00 92.44 93 LEU A N 1
ATOM 722 C CA . LEU A 1 93 ? -6.878 1.544 7.262 1.00 92.44 93 LEU A CA 1
ATOM 723 C C . LEU A 1 93 ? -6.430 0.383 8.166 1.00 92.44 93 LEU A C 1
ATOM 725 O O . LEU A 1 93 ? -5.278 -0.038 8.082 1.00 92.44 93 LEU A O 1
ATOM 729 N N . LEU A 1 94 ? -7.338 -0.191 8.960 1.00 92.06 94 LEU A N 1
ATOM 730 C CA . LEU A 1 94 ? -7.076 -1.384 9.771 1.00 92.06 94 LEU A CA 1
ATOM 731 C C . LEU A 1 94 ? -6.854 -2.630 8.916 1.00 92.06 94 LEU A C 1
ATOM 733 O O . LEU A 1 94 ? -5.873 -3.341 9.125 1.00 92.06 94 LEU A O 1
ATOM 737 N N . LYS A 1 95 ? -7.720 -2.877 7.923 1.00 94.69 95 LYS A N 1
ATOM 738 C CA . LYS A 1 95 ? -7.538 -3.982 6.966 1.00 94.69 95 LYS A CA 1
ATOM 739 C C . LYS A 1 95 ? -6.198 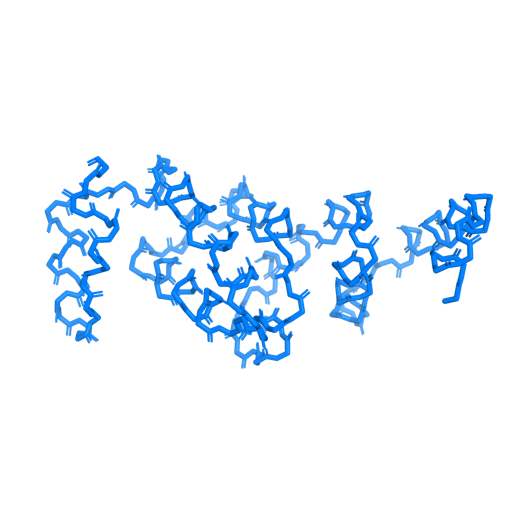-3.881 6.250 1.00 94.69 95 LYS A C 1
ATOM 741 O O . LYS A 1 95 ? -5.479 -4.868 6.144 1.00 94.69 95 LYS A O 1
ATOM 746 N N . TRP A 1 96 ? -5.851 -2.681 5.799 1.00 96.12 96 TRP A N 1
ATOM 747 C CA . TRP A 1 96 ? -4.570 -2.400 5.174 1.00 96.12 96 TRP A CA 1
ATOM 748 C C . TRP A 1 96 ? -3.402 -2.667 6.120 1.00 96.12 96 TRP A C 1
ATOM 750 O O . TRP A 1 96 ? -2.512 -3.435 5.774 1.00 96.12 96 TRP A O 1
ATOM 760 N N . ARG A 1 97 ? -3.405 -2.101 7.328 1.00 93.94 97 ARG A N 1
ATOM 761 C CA . ARG A 1 97 ? -2.350 -2.332 8.325 1.00 93.94 97 ARG A CA 1
ATOM 762 C C . ARG A 1 97 ? -2.163 -3.822 8.622 1.00 93.94 97 ARG A C 1
ATOM 764 O O . ARG A 1 97 ? -1.040 -4.305 8.637 1.00 93.94 97 ARG A O 1
ATOM 771 N N . ASN A 1 98 ? -3.256 -4.558 8.801 1.00 93.56 98 ASN A N 1
ATOM 772 C CA . ASN A 1 98 ? -3.217 -5.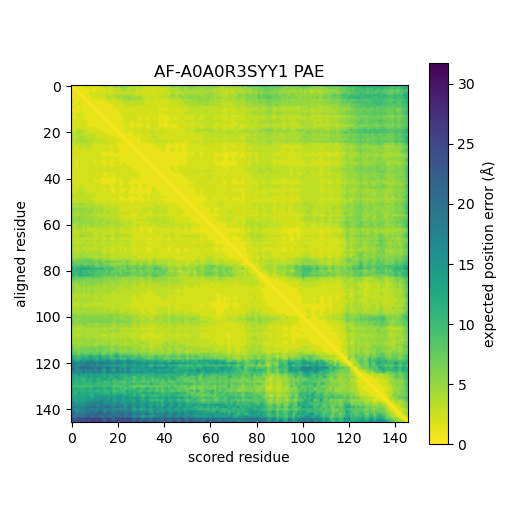983 9.131 1.00 93.56 98 ASN A CA 1
ATOM 773 C C . ASN A 1 98 ? -2.860 -6.877 7.926 1.00 93.56 98 ASN A C 1
ATOM 775 O O . ASN A 1 98 ? -2.592 -8.059 8.108 1.00 93.56 98 ASN A O 1
ATOM 779 N N . ALA A 1 99 ? -2.844 -6.333 6.705 1.00 95.75 99 ALA A N 1
ATOM 780 C CA . ALA A 1 99 ? -2.398 -7.029 5.498 1.00 95.75 99 ALA A CA 1
ATOM 781 C C . ALA A 1 99 ? -0.875 -6.945 5.267 1.00 95.75 99 ALA A C 1
ATOM 783 O O . ALA A 1 99 ? -0.402 -7.365 4.207 1.00 95.75 99 ALA A O 1
ATOM 784 N N . SER A 1 100 ? -0.115 -6.387 6.218 1.00 94.81 100 SER A N 1
ATOM 785 C CA . SER A 1 100 ? 1.351 -6.394 6.194 1.00 94.81 100 SER A CA 1
ATOM 786 C C . SER A 1 100 ? 1.916 -7.807 6.095 1.00 94.81 100 SER A C 1
ATOM 788 O O . SER A 1 100 ? 1.379 -8.754 6.666 1.00 94.81 100 SER A O 1
ATOM 790 N N . ARG A 1 101 ? 3.034 -7.943 5.383 1.00 93.19 101 ARG A N 1
ATOM 791 C CA . ARG A 1 101 ? 3.690 -9.234 5.131 1.00 93.19 101 ARG A CA 1
ATOM 792 C C . ARG A 1 101 ? 4.732 -9.583 6.188 1.00 93.19 101 ARG A C 1
ATOM 794 O O . ARG A 1 101 ? 5.114 -10.743 6.295 1.00 93.19 101 ARG A O 1
ATOM 801 N N . ASN A 1 102 ? 5.229 -8.582 6.910 1.00 93.31 102 ASN A N 1
ATOM 802 C CA . ASN A 1 102 ? 6.228 -8.716 7.965 1.00 93.31 102 ASN A CA 1
ATOM 803 C C . ASN A 1 102 ? 6.077 -7.604 9.019 1.00 93.31 102 ASN A C 1
ATOM 805 O O . ASN A 1 102 ? 5.314 -6.650 8.832 1.00 93.31 102 ASN A O 1
ATOM 809 N N . ASP A 1 103 ? 6.821 -7.737 10.116 1.00 93.38 103 ASP A N 1
ATOM 810 C CA . ASP A 1 103 ? 6.737 -6.845 11.278 1.00 93.38 103 ASP A CA 1
ATOM 811 C C . ASP A 1 103 ? 7.234 -5.424 10.982 1.00 93.38 103 ASP A C 1
ATOM 813 O O . ASP A 1 103 ? 6.664 -4.450 11.482 1.00 93.38 103 ASP A O 1
ATOM 817 N N . ASP A 1 104 ? 8.247 -5.281 10.125 1.00 93.62 104 ASP A N 1
ATOM 818 C CA . ASP A 1 104 ? 8.769 -3.974 9.709 1.00 93.62 104 ASP A CA 1
ATOM 819 C C . ASP A 1 104 ? 7.700 -3.181 8.945 1.00 93.62 104 ASP A C 1
ATOM 821 O O . ASP A 1 104 ? 7.439 -2.007 9.222 1.00 93.62 104 ASP A O 1
ATOM 825 N N . GLU A 1 105 ? 7.027 -3.842 8.004 1.00 93.50 105 GLU A N 1
ATOM 826 C CA . GLU A 1 105 ? 5.923 -3.275 7.242 1.00 93.50 105 GLU A CA 1
ATOM 827 C C . GLU A 1 105 ? 4.732 -2.965 8.154 1.00 93.50 105 GLU A C 1
ATOM 829 O O . GLU A 1 105 ? 4.150 -1.886 8.057 1.00 93.50 105 GLU A O 1
ATOM 834 N N . TYR A 1 106 ? 4.381 -3.866 9.076 1.00 93.88 106 TYR A N 1
ATOM 835 C CA . TYR A 1 106 ? 3.338 -3.625 10.076 1.00 93.88 106 TYR A CA 1
ATOM 836 C C . TYR A 1 106 ? 3.641 -2.393 10.933 1.00 93.88 106 TYR A C 1
ATOM 838 O O . TYR A 1 106 ? 2.769 -1.539 11.118 1.00 93.88 106 TYR A O 1
ATOM 846 N N . THR A 1 107 ? 4.883 -2.240 11.384 1.00 93.00 107 THR A N 1
ATOM 847 C CA . THR A 1 107 ? 5.334 -1.083 12.165 1.00 93.00 107 THR A CA 1
ATOM 848 C C . THR A 1 107 ? 5.231 0.205 11.349 1.00 93.00 107 THR A C 1
ATOM 850 O O . THR A 1 107 ? 4.643 1.185 11.812 1.00 93.00 107 THR A O 1
ATOM 853 N N . ALA A 1 108 ? 5.712 0.203 10.102 1.00 93.69 108 ALA A N 1
ATOM 854 C CA . ALA A 1 108 ? 5.626 1.363 9.214 1.00 93.69 108 ALA A CA 1
ATOM 855 C C . ALA A 1 108 ? 4.170 1.769 8.923 1.00 93.69 108 ALA A C 1
ATOM 857 O O . ALA A 1 108 ? 3.820 2.949 9.021 1.00 93.69 108 ALA A O 1
ATOM 858 N N . ARG A 1 109 ? 3.296 0.798 8.621 1.00 94.50 109 ARG A N 1
ATOM 859 C CA . ARG A 1 109 ? 1.862 1.044 8.405 1.00 94.50 109 ARG A CA 1
ATOM 860 C C . ARG A 1 109 ? 1.168 1.522 9.679 1.00 94.50 109 ARG A C 1
ATOM 862 O O . ARG A 1 109 ? 0.279 2.359 9.584 1.00 94.50 109 ARG A O 1
ATOM 869 N N . THR A 1 110 ? 1.583 1.058 10.857 1.00 91.44 110 THR A N 1
ATOM 870 C CA . THR A 1 110 ? 1.048 1.509 12.155 1.00 91.44 110 THR A CA 1
ATOM 871 C C . THR A 1 110 ? 1.406 2.964 12.453 1.00 91.44 110 THR A C 1
ATOM 873 O O . THR A 1 110 ? 0.551 3.730 12.899 1.00 91.44 110 THR A O 1
ATOM 876 N N . THR A 1 111 ? 2.638 3.383 12.163 1.00 90.88 111 THR A N 1
ATOM 877 C CA . THR A 1 111 ? 3.027 4.797 12.266 1.00 90.88 111 THR A CA 1
ATOM 878 C C . THR A 1 111 ? 2.202 5.650 11.306 1.00 90.88 111 THR A C 1
ATOM 880 O O . THR A 1 111 ? 1.555 6.602 11.731 1.00 90.88 111 THR A O 1
ATOM 883 N N . ALA A 1 112 ? 2.110 5.248 10.036 1.00 91.56 112 ALA A N 1
ATOM 884 C CA . ALA A 1 112 ? 1.333 5.981 9.039 1.00 91.56 112 ALA A CA 1
ATOM 885 C C . ALA A 1 112 ? -0.178 6.008 9.332 1.00 91.56 112 ALA A C 1
ATOM 887 O O . ALA A 1 112 ? -0.852 6.993 9.036 1.00 91.56 112 ALA A O 1
ATOM 888 N N . PHE A 1 113 ? -0.722 4.935 9.913 1.00 88.62 113 PHE A N 1
ATOM 889 C CA . PHE A 1 113 ? -2.105 4.863 10.381 1.00 88.62 113 PHE A CA 1
ATOM 890 C C . PHE A 1 113 ? -2.406 6.010 11.349 1.00 88.62 113 PHE A C 1
ATOM 892 O O . PHE A 1 113 ? -3.395 6.712 11.162 1.00 88.62 113 PHE A O 1
ATOM 899 N N . ARG A 1 114 ? -1.519 6.246 12.323 1.00 84.81 114 ARG A N 1
ATOM 900 C CA . ARG A 1 114 ? -1.633 7.329 13.312 1.00 84.81 114 ARG A CA 1
ATOM 901 C C . ARG A 1 114 ? -1.651 8.722 12.679 1.00 84.81 114 ARG A C 1
ATOM 903 O O . ARG A 1 114 ? -2.392 9.600 13.116 1.00 84.81 114 ARG A O 1
ATOM 910 N N . ASP A 1 115 ? -0.880 8.912 11.618 1.00 85.88 115 ASP A N 1
ATOM 911 C CA . ASP A 1 115 ? -0.872 10.181 10.893 1.00 85.88 115 ASP A CA 1
ATOM 912 C C . ASP A 1 115 ? -2.172 10.371 10.092 1.00 85.88 115 ASP A C 1
ATOM 914 O O . ASP A 1 115 ? -2.746 11.458 10.057 1.00 85.88 115 ASP A O 1
ATOM 918 N N . MET A 1 116 ? -2.675 9.307 9.458 1.00 87.00 116 MET A N 1
ATOM 919 C CA . MET A 1 116 ? -3.846 9.375 8.573 1.00 87.00 116 MET A CA 1
ATOM 920 C C . MET A 1 116 ? -5.173 9.522 9.313 1.00 87.00 116 MET A C 1
ATOM 922 O O . MET A 1 116 ? -6.074 10.209 8.845 1.00 87.00 116 MET A O 1
ATOM 926 N N . VAL A 1 117 ? -5.309 8.909 10.477 1.00 80.81 117 VAL A N 1
ATOM 927 C CA . VAL A 1 117 ? -6.499 9.044 11.335 1.00 80.81 117 VAL A CA 1
ATOM 928 C C . VAL A 1 117 ? -6.632 10.434 11.960 1.00 80.81 117 VAL A C 1
ATOM 930 O O . VAL A 1 117 ? -7.715 10.826 12.376 1.00 80.81 117 VAL A O 1
ATOM 933 N N . SER A 1 118 ? -5.549 11.213 11.941 1.00 78.50 118 SER A N 1
ATOM 934 C CA . SER A 1 118 ? -5.544 12.621 12.338 1.00 78.50 118 SER A CA 1
ATOM 935 C C . SER A 1 118 ? -6.038 13.554 11.218 1.00 78.50 118 SER A C 1
ATOM 937 O O . SER A 1 118 ? -6.136 14.766 11.413 1.00 78.50 118 SER A O 1
ATOM 939 N N . LEU A 1 119 ? -6.355 13.025 10.026 1.00 77.38 119 LEU A N 1
ATOM 940 C CA . LEU A 1 119 ? -6.880 13.824 8.917 1.00 77.38 119 LEU A CA 1
ATOM 941 C C . LEU A 1 119 ? -8.289 14.366 9.238 1.00 77.38 119 LEU A C 1
ATOM 943 O O . LEU A 1 119 ? -9.089 13.653 9.845 1.00 77.38 119 LEU A O 1
ATOM 947 N N . PRO A 1 120 ? -8.656 15.575 8.756 1.00 66.56 120 PRO A N 1
ATOM 948 C CA . PRO A 1 120 ? -9.936 16.230 9.062 1.00 66.56 120 PRO A CA 1
ATOM 949 C C . PRO A 1 120 ? -11.209 15.401 8.808 1.00 66.56 120 PRO A C 1
ATOM 951 O O . PRO A 1 120 ? -12.247 15.700 9.380 1.00 66.56 120 PRO A O 1
ATOM 954 N N . GLY A 1 121 ? -11.143 14.356 7.974 1.00 68.19 121 GLY A N 1
ATOM 955 C CA . GLY A 1 121 ? -12.267 13.461 7.671 1.00 68.19 121 GLY A CA 1
ATOM 956 C C . GLY A 1 121 ? -12.284 12.123 8.425 1.00 68.19 121 GLY A C 1
ATOM 957 O O . GLY A 1 121 ? -13.091 11.268 8.065 1.00 68.19 121 GLY A O 1
ATOM 958 N N . ILE A 1 122 ? -11.368 11.903 9.376 1.00 70.69 122 ILE A N 1
ATOM 959 C CA . ILE A 1 122 ? -11.246 10.685 10.209 1.00 70.69 122 ILE A CA 1
ATOM 960 C C . ILE A 1 122 ? -11.073 11.057 11.698 1.00 70.69 122 ILE A C 1
ATOM 962 O O . ILE A 1 122 ? -10.834 10.188 12.529 1.00 70.69 122 ILE A O 1
ATOM 966 N N . GLN A 1 123 ? -11.194 12.346 12.045 1.00 67.88 123 GLN A N 1
ATOM 967 C CA . GLN A 1 123 ? -10.917 12.838 13.394 1.00 67.88 123 GLN A CA 1
ATOM 968 C C . GLN A 1 123 ? -11.624 12.009 14.466 1.00 67.88 123 GLN A C 1
ATOM 970 O O . GLN A 1 123 ? -12.782 11.621 14.314 1.00 67.88 123 GLN A O 1
ATOM 975 N N . ASN A 1 124 ? -10.900 11.773 15.556 1.00 66.56 124 ASN A N 1
ATOM 976 C CA . ASN A 1 124 ? -11.366 11.009 16.698 1.00 66.56 124 ASN A CA 1
ATOM 977 C C . ASN A 1 124 ? -12.473 11.772 17.446 1.00 66.56 124 ASN A C 1
ATOM 979 O O . ASN A 1 124 ? -12.205 12.522 18.385 1.00 66.56 124 ASN A O 1
ATOM 983 N N . THR A 1 125 ? -13.715 11.621 16.992 1.00 75.38 125 THR A N 1
ATOM 984 C CA . THR A 1 125 ? -14.902 12.171 17.649 1.00 75.38 125 THR A CA 1
ATOM 985 C C . THR A 1 125 ? -15.587 11.096 18.500 1.00 75.38 125 THR A C 1
ATOM 987 O O . THR A 1 125 ? -15.502 9.908 18.179 1.00 75.38 125 THR A O 1
ATOM 990 N N . PRO A 1 126 ? -16.304 11.476 19.576 1.00 77.50 126 PRO A N 1
ATOM 991 C CA . PRO A 1 126 ? -17.121 10.534 20.344 1.00 77.50 126 PRO A CA 1
ATOM 992 C C . PRO A 1 126 ? -18.106 9.740 19.472 1.00 77.50 126 PRO A C 1
ATOM 994 O O . PRO A 1 126 ? -18.304 8.550 19.706 1.00 77.50 126 PRO A O 1
ATOM 997 N N . ASP A 1 127 ? -18.653 10.378 18.434 1.00 81.88 127 ASP A N 1
ATOM 998 C CA . ASP A 1 127 ? -19.556 9.743 17.472 1.00 81.88 127 ASP A CA 1
ATOM 999 C C . ASP A 1 127 ? -18.847 8.630 16.686 1.00 81.88 127 ASP A C 1
ATOM 1001 O O . ASP A 1 127 ? -19.347 7.511 16.613 1.00 81.88 127 ASP A O 1
ATOM 1005 N N . LEU A 1 128 ? -17.627 8.881 16.194 1.00 80.31 128 LEU A N 1
ATOM 1006 C CA . LEU A 1 128 ? -16.825 7.871 15.497 1.00 80.31 128 LEU A CA 1
ATOM 1007 C C . LEU A 1 128 ? -16.464 6.692 16.411 1.00 80.31 128 LEU A C 1
ATOM 1009 O O . LEU A 1 128 ? -16.500 5.540 15.982 1.00 80.31 128 LEU A O 1
ATOM 1013 N N . ILE A 1 129 ? -16.127 6.961 17.674 1.00 79.81 129 ILE A N 1
ATOM 1014 C CA . ILE A 1 129 ? -15.862 5.911 18.668 1.00 79.81 129 ILE A CA 1
ATOM 1015 C C . ILE A 1 129 ? -17.104 5.034 18.872 1.00 79.81 129 ILE A C 1
ATOM 1017 O O . ILE A 1 129 ? -16.991 3.806 18.900 1.00 79.81 129 ILE A O 1
ATOM 1021 N N . SER A 1 130 ? -18.281 5.652 18.997 1.00 82.94 130 SER A N 1
ATOM 1022 C CA . SER A 1 130 ? -19.551 4.934 19.124 1.00 82.94 130 SER A CA 1
ATOM 1023 C C . SER A 1 130 ? -19.841 4.086 17.884 1.00 82.94 130 SER A C 1
ATOM 1025 O O . SER A 1 130 ? -20.174 2.910 18.016 1.00 82.94 130 SER A O 1
ATOM 1027 N N . ASP A 1 131 ? -19.657 4.638 16.684 1.00 83.56 131 ASP A N 1
ATOM 1028 C CA . ASP A 1 131 ? -19.885 3.923 15.425 1.00 83.56 131 ASP A CA 1
ATOM 1029 C C . ASP A 1 131 ? -18.962 2.705 15.278 1.00 83.56 131 ASP A C 1
ATOM 1031 O O . ASP A 1 131 ? -19.402 1.626 14.879 1.00 83.56 131 ASP A O 1
ATOM 1035 N N . LEU A 1 132 ? -17.685 2.843 15.651 1.00 84.12 132 LEU A N 1
ATOM 1036 C CA . LEU A 1 132 ? -16.732 1.730 15.654 1.00 84.12 132 LEU A CA 1
ATOM 1037 C C . L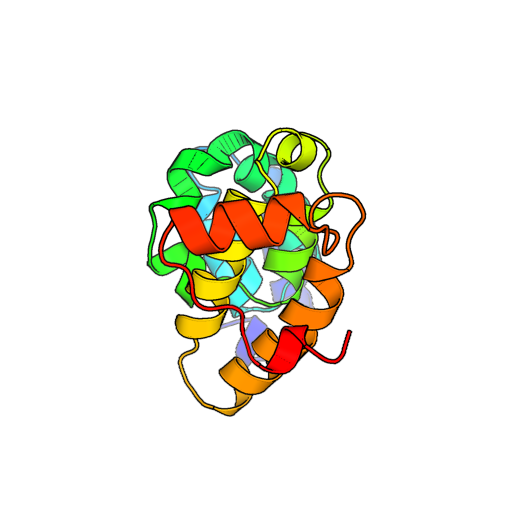EU A 1 132 ? -17.148 0.629 16.632 1.00 84.12 132 LEU A C 1
ATOM 1039 O O . LEU A 1 132 ? -17.066 -0.550 16.289 1.00 84.12 132 LEU A O 1
ATOM 1043 N N . PHE A 1 133 ? -17.633 1.004 17.819 1.00 82.69 133 PHE A N 1
ATOM 1044 C CA . PHE A 1 133 ? -18.139 0.049 18.802 1.00 82.69 133 PHE A CA 1
ATOM 1045 C C . PHE A 1 133 ? -19.371 -0.705 18.284 1.00 82.69 133 PHE A C 1
ATOM 1047 O O . PHE A 1 133 ? -19.434 -1.927 18.408 1.00 82.69 133 PHE A O 1
ATOM 1054 N N . VAL A 1 134 ? -20.318 -0.004 17.650 1.00 85.12 134 VAL A N 1
ATOM 1055 C CA . VAL A 1 134 ? -21.501 -0.615 17.018 1.00 85.12 134 VAL A CA 1
ATOM 1056 C C . VAL A 1 134 ? -21.100 -1.593 15.910 1.00 85.12 134 VAL A C 1
ATOM 1058 O O . VAL A 1 134 ? -21.700 -2.659 15.787 1.00 85.12 134 VAL A O 1
ATOM 1061 N N . GLU A 1 135 ? -20.060 -1.279 15.135 1.00 81.12 135 GLU A N 1
ATOM 1062 C CA . GLU A 1 135 ? -19.514 -2.180 14.112 1.00 81.12 135 GLU A CA 1
ATOM 1063 C C . GLU A 1 135 ? -18.641 -3.323 14.669 1.00 81.12 135 GLU A C 1
ATOM 1065 O O . GLU A 1 135 ? -18.158 -4.152 13.891 1.00 81.12 135 GLU A O 1
ATOM 1070 N N . GLY A 1 136 ? -18.429 -3.395 15.988 1.00 81.44 136 GLY A N 1
ATOM 1071 C CA . GLY A 1 136 ? -17.574 -4.405 16.618 1.00 81.44 136 GLY A CA 1
ATOM 1072 C C . GLY A 1 136 ? -16.095 -4.259 16.251 1.00 81.44 136 GLY A C 1
ATOM 1073 O O . GLY A 1 136 ? -15.370 -5.252 16.195 1.00 81.44 136 GLY A O 1
ATOM 1074 N N . ILE A 1 137 ? -15.650 -3.039 15.942 1.00 82.06 137 ILE A N 1
ATOM 1075 C CA . ILE A 1 137 ? -14.260 -2.731 15.609 1.00 82.06 137 ILE A CA 1
ATOM 1076 C C . ILE A 1 137 ? -13.542 -2.279 16.879 1.00 82.06 137 ILE A C 1
ATOM 1078 O O . ILE A 1 137 ? -13.841 -1.222 17.436 1.00 82.06 137 ILE A O 1
ATOM 1082 N N . ASP A 1 138 ? -12.550 -3.061 17.307 1.00 80.25 138 ASP A N 1
ATOM 1083 C CA . ASP A 1 138 ? -11.708 -2.690 18.441 1.00 80.25 138 ASP A CA 1
ATOM 1084 C C . ASP A 1 138 ? -10.930 -1.405 18.149 1.00 80.25 138 ASP A C 1
ATOM 1086 O O . ASP A 1 138 ? -10.246 -1.281 17.127 1.00 80.25 138 ASP A O 1
ATOM 1090 N N . ILE A 1 139 ? -10.995 -0.460 19.089 1.00 72.25 139 ILE A N 1
ATOM 1091 C CA . ILE A 1 139 ? -10.191 0.762 19.043 1.00 72.25 139 ILE A CA 1
ATOM 1092 C C . ILE A 1 139 ? -8.722 0.365 19.209 1.00 72.25 139 ILE A C 1
ATOM 1094 O O . ILE A 1 139 ? -8.359 -0.137 20.283 1.00 72.25 139 ILE A O 1
ATOM 1098 N N . PRO A 1 140 ? -7.861 0.618 18.207 1.00 70.06 140 PRO A N 1
ATOM 1099 C CA . PRO A 1 140 ? -6.447 0.299 18.317 1.00 70.06 140 PRO A CA 1
ATOM 1100 C C . PRO A 1 140 ? -5.833 0.998 19.526 1.00 70.06 140 PRO A C 1
ATOM 1102 O O . PRO A 1 140 ? -6.134 2.158 19.813 1.00 70.06 140 PRO A O 1
ATOM 1105 N N . VAL A 1 141 ? -4.948 0.316 20.248 1.00 71.06 141 VAL A N 1
ATOM 1106 C CA . VAL A 1 141 ? -4.303 0.899 21.434 1.00 71.06 141 VAL A CA 1
ATOM 1107 C C . VAL A 1 141 ? -3.506 2.150 21.052 1.00 71.06 141 VAL A C 1
ATOM 1109 O O . VAL A 1 141 ? -3.451 3.114 21.810 1.00 71.06 141 VAL A O 1
ATOM 1112 N N . GLU A 1 142 ? -2.975 2.184 19.833 1.00 66.75 142 GLU A N 1
ATOM 1113 C CA . GLU A 1 142 ? -2.205 3.289 19.271 1.00 66.75 142 GLU A CA 1
ATOM 1114 C C . GLU A 1 142 ? -3.046 4.550 19.008 1.00 66.75 142 GLU A C 1
ATOM 1116 O O . GLU A 1 142 ? -2.482 5.629 18.854 1.00 66.75 142 GLU A O 1
ATOM 1121 N N . TRP A 1 143 ? -4.379 4.431 18.988 1.00 66.38 143 TRP A N 1
ATOM 1122 C CA . TRP A 1 143 ? -5.320 5.554 18.897 1.00 66.38 143 TRP A CA 1
ATOM 1123 C C . TRP A 1 143 ? -5.568 6.257 20.224 1.00 66.38 143 TRP A C 1
ATOM 1125 O O . TRP A 1 143 ? -5.976 7.412 20.238 1.00 66.38 143 TRP A O 1
ATOM 1135 N N . ARG A 1 144 ? -5.313 5.584 21.348 1.00 63.81 144 ARG A N 1
ATOM 1136 C CA . ARG A 1 144 ? -5.582 6.131 22.687 1.00 63.81 144 ARG A CA 1
ATOM 1137 C C . ARG A 1 144 ? -4.557 7.179 23.133 1.00 63.81 144 ARG A C 1
ATOM 1139 O O . ARG A 1 144 ? -4.701 7.733 24.216 1.00 63.81 144 ARG A O 1
ATOM 1146 N N . PHE A 1 145 ? -3.528 7.415 22.320 1.00 56.84 145 PHE A N 1
ATOM 1147 C CA . PHE A 1 145 ? -2.407 8.314 22.608 1.00 56.84 145 PHE A CA 1
ATOM 1148 C C . PHE A 1 145 ? -2.226 9.414 21.549 1.00 56.84 145 PHE A C 1
ATOM 1150 O O . PHE A 1 145 ? -1.149 10.009 21.485 1.00 56.84 145 PHE A O 1
ATOM 1157 N N . VAL A 1 146 ? -3.231 9.628 20.690 1.00 56.06 146 VAL A N 1
ATOM 1158 C CA . VAL A 1 146 ? -3.277 10.734 19.716 1.00 56.06 146 VAL A CA 1
ATOM 1159 C C . VAL A 1 146 ? -4.000 11.923 20.330 1.00 56.06 146 VAL A C 1
ATOM 1161 O O . VAL A 1 146 ? -5.062 11.689 20.950 1.00 56.06 146 VAL A O 1
#

Secondary structure (DSSP, 8-state):
-TTTTT-HHHHHHHHHHHHTT--TTTHHHHHHHHHHTT-HHHHHHHHHHHHHTHHHHHT-HHHHHH--HHHHHHHHTSGGGGGS-HHHHHHHHHHHHHT-SSHHHHHHHHHHHHHHHTSTTT---HHHHHHHHHTT-PPPGGGTT-

Organism: Hymenolepis diminuta (NCBI:txid6216)

Solvent-accessible surface area (backbone atoms only — not comparable to full-atom values): 8325 Å² total; per-residue (Å²): 106,45,70,84,70,65,38,57,72,56,41,53,50,51,49,57,57,46,70,78,63,70,43,89,92,47,39,68,61,51,42,39,52,17,32,74,66,66,35,62,68,54,33,61,68,40,28,63,59,50,46,75,43,34,76,66,47,77,71,34,67,64,50,36,56,36,53,35,68,68,47,54,56,51,33,69,70,37,74,71,47,69,76,52,50,41,56,60,52,50,54,49,52,50,52,31,36,71,37,44,92,47,71,69,52,30,51,53,36,51,55,49,45,58,60,54,42,66,33,94,70,38,50,92,39,75,66,49,54,50,52,28,54,76,72,70,48,80,79,57,75,77,60,78,77,111

Radius of gyration: 16.17 Å; Cα contacts (8 Å, |Δi|>4): 131; chains: 1; bounding box: 40×26×44 Å

Mean predicted aligned error: 4.81 Å

Sequence (146 aa):
LAHNLQNKALVDGCTKFLCARIAETNVSEVWSAANATKNEVLIRVCAPLVAMNWEMFRASQLFYVATEVIGMMSIFRYPWMAQESATSKVKTLLKWRNASRNDDEYTARTTAFRDMVSLPGIQNTPDLISDLFVEGIDIPVEWRFV

Foldseek 3Di:
DCLVVVVPVVVVVVLVVVLVPDDLVCLVVLCLVCQVSVPLSSLLSSLVSCLVVVVVLLVDLSNLLRHALSSLLNNCPDVSVLPPALLRNLVSLVSSLVSYPDDVRNVRSLVSSLVSCVDPRNDDDPVSVVVCVVVVHDDDPSNVVD